Protein AF-A0A352LVE1-F1 (afdb_monomer_lite)

Secondary structure (DSSP, 8-state):
-----HHHHHHHHHHHHHHHHHHHHHHHHHHTTS---STHHHHHHHHHHHHHHHHS-HHHHHHHHTT--HHHHHHHHT---TTTTTTS---EEEGGGGT-TTEEEEE--TTT-HHHHHHHHTHHHHHT-S-SSSSSTTHHHHHHHHH-TTEEEEEEEES-SSS--TTSEEEEEEEEE--S--

Foldseek 3Di:
DPPDDPVVVVVVVVVVVVVLLVVLCVLLVVCVPPDDDDPVVVSVVVSVVSCCVVVDDPLQVVCVVLPHDPVLVVVLVPADQQLAQLVPDFDKAQCVVVVDHQKIKTWQPLNPDVLSVSCLQSVCSLAVHQCHSRPGPNNVLSSCNRHPNFKTKMWMFRHDSVDDDSPTRTHDMDIDGDDPVD

Radius of gyration: 21.35 Å; chains: 1; bounding box: 79×38×56 Å

Structure (mmCIF, N/CA/C/O backbone):
data_AF-A0A352LVE1-F1
#
_entry.id   AF-A0A352LVE1-F1
#
loop_
_atom_site.group_PDB
_atom_site.id
_atom_site.type_symbol
_atom_site.label_atom_id
_atom_site.label_alt_id
_atom_site.label_comp_id
_atom_site.label_asym_id
_atom_site.label_entity_id
_atom_site.label_seq_id
_atom_site.pdbx_PDB_ins_code
_atom_site.Cartn_x
_atom_site.Cartn_y
_atom_site.Cartn_z
_atom_site.occupancy
_atom_site.B_iso_or_equiv
_atom_site.auth_seq_id
_atom_site.auth_comp_id
_atom_site.auth_asym_id
_atom_site.auth_atom_id
_atom_site.pdbx_PDB_model_num
ATOM 1 N N . MET A 1 1 ? -52.509 -12.696 0.704 1.00 42.69 1 MET A N 1
ATOM 2 C CA . MET A 1 1 ? -51.120 -12.902 1.161 1.00 42.69 1 MET A CA 1
ATOM 3 C C . MET A 1 1 ? -50.250 -11.950 0.369 1.00 42.69 1 MET A C 1
ATOM 5 O O . MET A 1 1 ? -49.945 -12.240 -0.78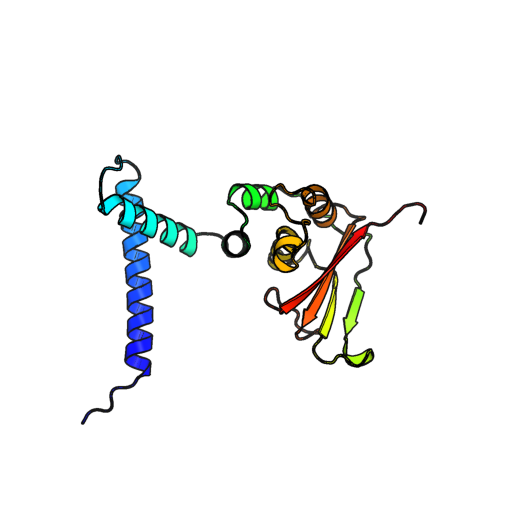2 1.00 42.69 1 MET A O 1
ATOM 9 N N . GLU A 1 2 ? -49.966 -10.775 0.928 1.00 46.75 2 GLU A N 1
ATOM 10 C CA . GLU A 1 2 ? -48.986 -9.859 0.340 1.00 46.75 2 GLU A CA 1
ATOM 11 C C . GLU A 1 2 ? -47.619 -10.540 0.366 1.00 46.75 2 GLU A C 1
ATOM 13 O O . GLU A 1 2 ? -47.189 -11.064 1.395 1.00 46.75 2 GLU A O 1
ATOM 18 N N . LYS A 1 3 ? -46.974 -10.614 -0.799 1.00 49.56 3 LYS A N 1
ATOM 19 C CA . LYS A 1 3 ? -45.613 -11.128 -0.913 1.00 49.56 3 LYS A CA 1
ATOM 20 C C . LYS A 1 3 ? -44.694 -10.105 -0.252 1.00 49.56 3 LYS A C 1
ATOM 22 O O . LYS A 1 3 ? -44.524 -9.015 -0.786 1.00 49.56 3 LYS A O 1
ATOM 27 N N . HIS A 1 4 ? -44.141 -10.454 0.906 1.00 57.38 4 HIS A N 1
ATOM 28 C CA . HIS A 1 4 ? -43.086 -9.669 1.536 1.00 57.38 4 HIS A CA 1
ATOM 29 C C . HIS A 1 4 ? -41.877 -9.672 0.598 1.00 57.38 4 HIS A C 1
ATOM 31 O O . HIS A 1 4 ? -41.298 -10.730 0.353 1.00 57.38 4 HIS A O 1
ATOM 37 N N . ASP A 1 5 ? -41.554 -8.515 0.021 1.00 62.62 5 ASP A N 1
ATOM 38 C CA . ASP A 1 5 ? -40.365 -8.347 -0.807 1.00 62.62 5 ASP A CA 1
ATOM 39 C C . ASP A 1 5 ? -39.120 -8.442 0.095 1.00 62.62 5 ASP A C 1
ATOM 41 O O . ASP A 1 5 ? -38.926 -7.578 0.953 1.00 62.62 5 ASP A O 1
ATOM 45 N N . PRO A 1 6 ? -38.275 -9.476 -0.043 1.00 61.09 6 PRO A N 1
ATOM 46 C CA . PRO A 1 6 ? -37.078 -9.624 0.779 1.00 61.09 6 PRO A CA 1
ATOM 47 C C . PRO A 1 6 ? -36.051 -8.496 0.564 1.00 61.09 6 PRO A C 1
ATOM 49 O O . PRO A 1 6 ? -35.204 -8.281 1.433 1.00 61.09 6 PRO A O 1
ATOM 52 N N . ASN A 1 7 ? -36.128 -7.733 -0.538 1.00 66.94 7 ASN A N 1
ATOM 53 C CA . ASN A 1 7 ? -35.309 -6.529 -0.708 1.00 66.94 7 ASN A CA 1
ATOM 54 C C . ASN A 1 7 ? -35.771 -5.375 0.186 1.00 66.94 7 ASN A C 1
ATOM 56 O O . ASN A 1 7 ? -34.927 -4.608 0.639 1.00 66.94 7 ASN A O 1
ATOM 60 N N . TYR A 1 8 ? -37.062 -5.290 0.524 1.00 64.62 8 TYR A N 1
ATOM 61 C CA . TYR A 1 8 ? -37.589 -4.231 1.390 1.00 64.62 8 TYR A CA 1
ATOM 62 C C . TYR A 1 8 ? -36.984 -4.289 2.798 1.00 64.62 8 TYR A C 1
ATOM 64 O O . TYR A 1 8 ? -36.606 -3.264 3.365 1.00 64.62 8 TYR A O 1
ATOM 72 N N . GLU A 1 9 ? -36.841 -5.490 3.368 1.00 71.31 9 GLU A N 1
ATOM 73 C CA . GLU A 1 9 ? -36.217 -5.643 4.686 1.00 71.31 9 GLU A CA 1
ATOM 74 C C . GLU A 1 9 ? -34.723 -5.324 4.657 1.00 71.31 9 GLU A C 1
ATOM 76 O O . GLU A 1 9 ? -34.209 -4.706 5.589 1.00 71.31 9 GLU A O 1
ATOM 81 N N . LYS A 1 10 ? -34.033 -5.683 3.569 1.00 72.88 10 LYS A N 1
ATOM 82 C CA . LYS A 1 10 ? -32.610 -5.389 3.384 1.00 72.88 10 LYS A CA 1
ATOM 83 C C . LYS A 1 10 ? -32.355 -3.890 3.207 1.00 72.88 10 LYS A C 1
ATOM 85 O O . LYS A 1 10 ? -31.462 -3.345 3.849 1.00 72.88 10 LYS A O 1
ATOM 90 N N . GLU A 1 11 ? -33.159 -3.217 2.389 1.00 81.88 11 GLU A N 1
ATOM 91 C CA . GLU A 1 11 ? -33.090 -1.766 2.184 1.00 81.88 11 GLU A CA 1
ATOM 92 C C . GLU A 1 11 ? -33.423 -1.003 3.467 1.00 81.88 11 GLU A C 1
ATOM 94 O O . GLU A 1 11 ? -32.702 -0.083 3.850 1.00 81.88 11 GLU A O 1
ATOM 99 N N . ARG A 1 12 ? -34.465 -1.429 4.191 1.00 78.06 12 ARG A N 1
ATOM 100 C CA . ARG A 1 12 ? -34.826 -0.849 5.488 1.00 78.06 12 ARG A CA 1
ATOM 101 C C . ARG A 1 12 ? -33.741 -1.075 6.539 1.00 78.06 12 ARG A C 1
ATOM 103 O O . ARG A 1 12 ? -33.479 -0.179 7.339 1.00 78.06 12 ARG A O 1
ATOM 110 N N . PHE A 1 13 ? -33.111 -2.247 6.548 1.00 71.12 13 PHE A N 1
ATOM 111 C CA . PHE A 1 13 ? -32.001 -2.548 7.446 1.00 71.12 13 PHE A CA 1
ATOM 112 C C . PHE A 1 13 ? -30.787 -1.657 7.165 1.00 71.12 13 PHE A C 1
ATOM 114 O O . PHE A 1 13 ? -30.245 -1.068 8.100 1.00 71.12 13 PHE A O 1
ATOM 121 N N . GLU A 1 14 ? -30.390 -1.493 5.900 1.00 79.00 14 GLU A N 1
ATOM 122 C CA . GLU A 1 14 ? -29.290 -0.589 5.544 1.00 79.00 14 GLU A CA 1
ATOM 123 C C . GLU A 1 14 ? -29.641 0.879 5.842 1.00 79.00 14 GLU A C 1
ATOM 125 O O . GLU A 1 14 ? -28.810 1.596 6.396 1.00 79.00 14 GLU A O 1
ATOM 130 N N . ALA A 1 15 ? -30.885 1.312 5.609 1.00 80.56 15 ALA A N 1
ATOM 131 C CA . ALA A 1 15 ? -31.340 2.656 5.977 1.00 80.56 15 ALA A CA 1
ATOM 132 C C . ALA A 1 15 ? -31.279 2.906 7.497 1.00 80.56 15 ALA A C 1
ATOM 134 O O . ALA A 1 15 ? -30.727 3.914 7.942 1.00 80.56 15 ALA A O 1
ATOM 135 N N . LEU A 1 16 ? -31.776 1.964 8.309 1.00 77.62 16 LEU A N 1
ATOM 136 C CA . LEU A 1 16 ? -31.698 2.037 9.774 1.00 77.62 16 LEU A CA 1
ATOM 137 C C . LEU A 1 16 ? -30.250 2.028 10.268 1.00 77.62 16 LEU A C 1
ATOM 139 O O . LEU A 1 16 ? -29.912 2.718 11.226 1.00 77.62 16 LEU A O 1
ATOM 143 N N . LYS A 1 17 ? -29.371 1.269 9.617 1.00 77.00 17 LYS A N 1
ATOM 144 C CA . LYS A 1 17 ? -27.942 1.230 9.940 1.00 77.00 17 LYS A CA 1
ATOM 145 C C . LYS A 1 17 ? -27.273 2.581 9.678 1.00 77.00 17 LYS A C 1
ATOM 147 O O . LYS A 1 17 ? -26.499 3.037 10.522 1.00 77.00 17 LYS A O 1
ATOM 152 N N . THR A 1 18 ? -27.612 3.252 8.576 1.00 77.69 18 THR A N 1
ATOM 153 C CA . THR A 1 18 ? -27.175 4.629 8.297 1.00 77.69 18 THR A CA 1
ATOM 154 C C . THR A 1 18 ? -27.704 5.613 9.343 1.00 77.69 18 THR A C 1
ATOM 156 O O . THR A 1 18 ? -26.948 6.446 9.845 1.00 77.69 18 THR A O 1
ATOM 159 N N . GLU A 1 19 ? -28.974 5.497 9.733 1.00 83.12 19 GLU A N 1
ATOM 160 C CA . GLU A 1 19 ? -29.584 6.361 10.749 1.00 83.12 19 GLU A CA 1
ATOM 161 C C . GLU A 1 19 ? -28.942 6.170 12.134 1.00 83.12 19 GLU A C 1
ATOM 163 O O . GLU A 1 19 ? -28.593 7.141 12.813 1.00 83.12 19 GLU A O 1
ATOM 168 N N . VAL A 1 20 ? -28.683 4.921 12.526 1.00 76.19 20 VAL A N 1
ATOM 169 C CA . VAL A 1 20 ? -27.950 4.584 13.753 1.00 76.19 20 VAL A CA 1
ATOM 170 C C . VAL A 1 20 ? -26.538 5.172 13.722 1.00 76.19 20 VAL A C 1
ATOM 172 O O . VAL A 1 20 ? -26.091 5.721 14.730 1.00 76.19 20 VAL A O 1
ATOM 175 N N . ALA A 1 21 ? -25.834 5.103 12.590 1.00 73.44 21 ALA A N 1
ATOM 176 C CA . ALA A 1 21 ? -24.517 5.722 12.451 1.00 73.44 21 ALA A CA 1
ATOM 177 C C . ALA A 1 21 ? -24.577 7.252 12.620 1.00 73.44 21 ALA A C 1
ATOM 179 O O . ALA A 1 21 ? -23.743 7.829 13.319 1.00 73.44 21 ALA A O 1
ATOM 180 N N . ALA A 1 22 ? -25.601 7.912 12.072 1.00 79.62 22 ALA A N 1
ATOM 181 C CA . ALA A 1 22 ? -25.795 9.352 12.235 1.00 79.62 22 ALA A CA 1
ATOM 182 C C . ALA A 1 22 ? -26.091 9.752 13.694 1.00 79.62 22 ALA A C 1
ATOM 184 O O . ALA A 1 22 ? -25.551 10.743 14.194 1.00 79.62 22 ALA A O 1
ATOM 185 N N . LEU A 1 23 ? -26.916 8.978 14.407 1.00 78.19 23 LEU A N 1
ATOM 186 C CA . LEU A 1 23 ? -27.216 9.216 15.825 1.00 78.19 23 LEU A CA 1
ATOM 187 C C . LEU A 1 23 ? -25.980 9.041 16.712 1.00 78.19 23 LEU A C 1
ATOM 189 O O . LEU A 1 23 ? -25.739 9.853 17.604 1.00 78.19 23 LEU A O 1
ATOM 193 N N . LYS A 1 24 ? -25.160 8.029 16.422 1.00 70.25 24 LYS A N 1
ATOM 194 C CA . LYS A 1 24 ? -23.867 7.814 17.076 1.00 70.25 24 LYS A CA 1
ATOM 195 C C . LYS A 1 24 ? -22.949 9.039 16.942 1.00 70.25 24 LYS A C 1
ATOM 197 O O . LYS A 1 24 ? -22.423 9.526 17.940 1.00 70.25 24 LYS A O 1
ATOM 202 N N . ILE A 1 25 ? -22.810 9.606 15.742 1.00 74.56 25 ILE A N 1
ATOM 203 C CA . ILE A 1 25 ? -21.998 10.819 15.521 1.00 74.56 25 ILE A CA 1
ATOM 204 C C . ILE A 1 25 ? -22.476 11.981 16.409 1.00 74.56 25 ILE A C 1
ATOM 206 O O . ILE A 1 25 ? -21.659 12.608 17.082 1.00 74.56 25 ILE A O 1
ATOM 210 N N . LYS A 1 26 ? -23.792 12.217 16.480 1.00 78.56 26 LYS A N 1
ATOM 211 C CA . LYS A 1 26 ? -24.372 13.278 17.323 1.00 78.56 26 LYS A CA 1
ATOM 212 C C . LYS A 1 26 ? -24.105 13.062 18.815 1.00 78.56 26 LYS A C 1
ATOM 214 O O . LYS A 1 26 ? -23.817 14.019 19.525 1.00 78.56 26 LYS A O 1
ATOM 219 N N . ILE A 1 27 ? -24.175 11.817 19.294 1.00 73.88 27 ILE A N 1
ATOM 220 C CA . ILE A 1 27 ? -23.838 11.476 20.687 1.00 73.88 27 ILE A CA 1
ATOM 221 C C . ILE A 1 27 ? -22.372 11.814 20.981 1.00 73.88 27 ILE A C 1
ATOM 223 O O . ILE A 1 27 ? -22.079 12.407 22.015 1.00 73.88 27 ILE A O 1
ATOM 227 N N . ALA A 1 28 ? -21.453 11.486 20.069 1.00 70.44 28 ALA A N 1
ATOM 228 C CA . ALA A 1 28 ? -20.039 11.813 20.235 1.00 70.44 28 ALA A CA 1
ATOM 229 C C . ALA A 1 28 ? -19.788 13.328 20.369 1.00 70.44 28 ALA A C 1
ATOM 231 O O . ALA A 1 28 ? -18.980 13.734 21.201 1.00 70.44 28 ALA A O 1
ATOM 232 N N . ASP A 1 29 ? -20.498 14.158 19.599 1.00 74.38 29 ASP A N 1
ATOM 233 C CA . ASP A 1 29 ? -20.359 15.621 19.652 1.00 74.38 29 ASP A CA 1
ATOM 234 C C . ASP A 1 29 ? -20.848 16.214 20.978 1.00 74.38 29 ASP A C 1
ATOM 236 O O . ASP A 1 29 ? -20.196 17.085 21.549 1.00 74.38 29 ASP A O 1
ATOM 240 N N . VAL A 1 30 ? -21.970 15.711 21.499 1.00 71.06 30 VAL A N 1
ATOM 241 C CA . VAL A 1 30 ? -22.552 16.179 22.768 1.00 71.06 30 VAL A CA 1
ATOM 242 C C . VAL A 1 30 ? -21.645 15.866 23.964 1.00 71.06 30 VAL A C 1
ATOM 244 O O . VAL A 1 30 ? -21.590 16.642 24.916 1.00 71.06 30 VAL A O 1
ATOM 247 N N . TYR A 1 31 ? -20.914 14.751 23.923 1.00 66.19 31 TYR A N 1
ATOM 248 C CA . TYR A 1 31 ? -20.130 14.257 25.061 1.00 66.19 31 TYR A CA 1
ATOM 249 C C . TYR A 1 31 ? -18.634 14.591 25.015 1.00 66.19 31 TYR A C 1
ATOM 251 O O . TYR A 1 31 ? -17.919 14.240 25.951 1.00 66.19 31 TYR A O 1
ATOM 259 N N . ALA A 1 32 ? -18.151 15.322 24.005 1.00 62.59 32 ALA A N 1
ATOM 260 C CA . ALA A 1 32 ? -16.740 15.712 23.882 1.00 62.59 32 ALA A CA 1
ATOM 261 C C . ALA A 1 32 ? -16.183 16.529 25.078 1.00 62.59 32 ALA A C 1
ATOM 263 O O . ALA A 1 32 ? -14.973 16.725 25.165 1.00 62.59 32 ALA A O 1
ATOM 264 N N . GLY A 1 33 ? -17.037 16.985 26.007 1.00 58.00 33 GLY A N 1
ATOM 265 C CA . GLY A 1 33 ? -16.658 17.739 27.208 1.00 58.00 33 GLY A CA 1
ATOM 266 C C . GLY A 1 33 ? -17.030 17.111 28.559 1.00 58.00 33 GLY A C 1
ATOM 267 O O . GLY A 1 33 ? -16.856 17.778 29.576 1.00 58.00 33 GLY A O 1
ATOM 268 N N . ALA A 1 34 ? -17.551 15.879 28.615 1.00 58.66 34 ALA A N 1
ATOM 269 C CA . ALA A 1 34 ? -18.029 15.267 29.863 1.00 58.66 34 ALA A CA 1
ATOM 270 C C . ALA A 1 34 ? -17.275 13.969 30.214 1.00 58.66 34 ALA A C 1
ATOM 272 O O . ALA A 1 34 ? -17.021 13.130 29.353 1.00 58.66 34 ALA A O 1
ATOM 273 N N . GLY A 1 35 ? -16.921 13.809 31.495 1.00 55.03 35 GLY A N 1
ATOM 274 C CA . GLY A 1 35 ? -16.199 12.643 32.014 1.00 55.03 35 GLY A CA 1
ATOM 275 C C . GLY A 1 35 ? -17.010 11.342 31.963 1.00 55.03 35 GLY A C 1
ATOM 276 O O . GLY A 1 35 ? -18.230 11.336 32.120 1.00 55.03 35 GLY A O 1
ATOM 277 N N . LEU A 1 36 ? -16.305 10.235 31.746 1.00 57.09 36 LEU A N 1
ATOM 278 C CA . LEU A 1 36 ? -16.835 8.891 31.509 1.00 57.09 36 LEU A CA 1
ATOM 279 C C . LEU A 1 36 ? -17.056 8.162 32.871 1.00 57.09 36 LEU A C 1
ATOM 281 O O . LEU A 1 36 ? -16.129 8.164 33.683 1.00 57.09 36 LEU A O 1
ATOM 285 N N . THR A 1 37 ? -18.257 7.589 33.158 1.00 60.75 37 THR A N 1
ATOM 286 C CA . THR A 1 37 ? -18.485 6.749 34.381 1.00 60.75 37 THR A CA 1
ATOM 287 C C . THR A 1 37 ? -19.366 5.460 34.325 1.00 60.75 37 THR A C 1
ATOM 289 O O . THR A 1 37 ? -19.470 4.787 35.353 1.00 60.75 37 THR A O 1
ATOM 292 N N . ASN A 1 38 ? -20.047 5.064 33.234 1.00 63.94 38 ASN A N 1
ATOM 293 C CA . ASN A 1 38 ? -20.841 3.802 33.145 1.00 63.94 38 ASN A CA 1
ATOM 294 C C . ASN A 1 38 ? -21.327 3.467 31.710 1.00 63.94 38 ASN A C 1
ATOM 296 O O . ASN A 1 38 ? -21.079 4.235 30.808 1.00 63.94 38 ASN A O 1
ATOM 300 N N . LYS A 1 39 ? -22.074 2.358 31.483 1.00 59.62 39 LYS A N 1
ATOM 301 C CA . LYS A 1 39 ? -22.614 1.775 30.204 1.00 59.62 39 LYS A CA 1
ATOM 302 C C . LYS A 1 39 ? -22.887 2.729 29.011 1.00 59.62 39 LYS A C 1
ATOM 304 O O . LYS A 1 39 ? -22.755 2.318 27.858 1.00 59.62 39 LYS A O 1
ATOM 309 N N . MET A 1 40 ? -23.245 3.983 29.277 1.00 59.38 40 MET A N 1
ATOM 310 C CA . MET A 1 40 ? -23.305 5.091 28.317 1.00 59.38 40 MET A CA 1
ATOM 311 C C . MET A 1 40 ? -21.948 5.370 27.629 1.00 59.38 40 MET A C 1
ATOM 313 O O . MET A 1 40 ? -21.911 5.634 26.436 1.00 59.38 40 MET A O 1
ATOM 317 N N . GLU A 1 41 ? -20.828 5.221 28.335 1.00 65.44 41 GLU A N 1
ATOM 318 C CA . GLU A 1 41 ? -19.446 5.280 27.846 1.00 65.44 41 GLU A CA 1
ATOM 319 C C . GLU A 1 41 ? -19.172 4.254 26.749 1.00 65.44 41 GLU A C 1
ATOM 321 O O . GLU A 1 41 ? -18.513 4.576 25.771 1.00 65.44 41 GLU A O 1
ATOM 326 N N . MET A 1 42 ? -19.691 3.024 26.868 1.00 65.44 42 MET A N 1
ATOM 327 C CA . MET A 1 42 ? -19.527 2.008 25.822 1.00 65.44 42 MET A CA 1
ATOM 328 C C . MET A 1 42 ? -20.307 2.386 24.566 1.00 65.44 42 MET A C 1
ATOM 330 O O . MET A 1 42 ? -19.806 2.221 23.456 1.00 65.44 42 MET A O 1
ATOM 334 N N . LEU A 1 43 ? -21.508 2.948 24.725 1.00 69.31 43 LEU A N 1
ATOM 335 C CA . LEU A 1 43 ? -22.250 3.536 23.611 1.00 69.31 43 LEU A CA 1
ATOM 336 C C . LEU A 1 43 ? -21.491 4.720 23.001 1.00 69.31 43 LEU A C 1
ATOM 338 O O . LEU A 1 43 ? -21.420 4.801 21.779 1.00 69.31 43 LEU A O 1
ATOM 342 N N . ILE A 1 44 ? -20.868 5.581 23.810 1.00 68.75 44 ILE A N 1
ATOM 343 C CA . ILE A 1 44 ? -20.020 6.690 23.349 1.00 68.75 44 ILE A CA 1
ATOM 344 C C . ILE A 1 44 ? -18.789 6.163 22.600 1.00 68.75 44 ILE A C 1
ATOM 346 O O . ILE A 1 44 ? -18.510 6.637 21.507 1.00 68.75 44 ILE A O 1
ATOM 350 N N . LEU A 1 45 ? -18.095 5.141 23.105 1.00 70.00 45 LEU A N 1
ATOM 351 C CA . LEU A 1 45 ? -16.942 4.521 22.442 1.00 70.00 45 LEU A CA 1
ATOM 352 C C . LEU A 1 45 ? -17.331 3.883 21.107 1.00 70.00 45 LEU A C 1
ATOM 354 O O . LEU A 1 45 ? -16.668 4.110 20.096 1.00 70.00 45 LEU A O 1
ATOM 358 N N . LEU A 1 46 ? -18.435 3.132 21.068 1.00 71.88 46 LEU A N 1
ATOM 359 C CA . LEU A 1 46 ? -18.974 2.576 19.824 1.00 71.88 46 LEU A CA 1
ATOM 360 C C . LEU A 1 46 ? -19.396 3.680 18.849 1.00 71.88 46 LEU A C 1
ATOM 362 O O . LEU A 1 46 ? -19.274 3.508 17.637 1.00 71.88 46 LEU A O 1
ATOM 366 N N . SER A 1 47 ? -19.877 4.805 19.373 1.00 69.19 47 SER A N 1
ATOM 367 C CA . SER A 1 47 ? -20.312 5.950 18.583 1.00 69.19 47 SER A CA 1
ATOM 368 C C . SER A 1 47 ? -19.152 6.748 18.000 1.00 69.19 47 SER A C 1
ATOM 370 O O . SER A 1 47 ? -19.170 7.090 16.822 1.00 69.19 47 SER A O 1
ATOM 372 N N . LEU A 1 48 ? -18.114 6.988 18.800 1.00 70.81 48 LEU A N 1
ATOM 373 C CA . LEU A 1 48 ? -16.855 7.592 18.380 1.00 70.81 48 LEU A CA 1
ATOM 374 C C . LEU A 1 48 ? -16.148 6.705 17.363 1.00 70.81 48 LEU A C 1
ATOM 376 O O . LEU A 1 48 ? -15.689 7.208 16.345 1.00 70.81 48 LEU A O 1
ATOM 380 N N . ARG A 1 49 ? -16.119 5.387 17.588 1.00 72.69 49 ARG A N 1
ATOM 381 C CA . ARG A 1 49 ? -15.596 4.424 16.616 1.00 72.69 49 ARG A CA 1
ATOM 382 C C . ARG A 1 49 ? -16.342 4.522 15.290 1.00 72.69 49 ARG A C 1
ATOM 384 O O . ARG A 1 49 ? -15.697 4.594 14.253 1.00 72.69 49 ARG A O 1
ATOM 391 N N . GLU A 1 50 ? -17.673 4.546 15.315 1.00 69.94 50 GLU A N 1
ATOM 392 C CA . GLU A 1 50 ? -18.478 4.689 14.097 1.00 69.94 50 GLU A CA 1
ATOM 393 C C . GLU A 1 50 ? -18.224 6.030 13.409 1.00 69.94 50 GLU A C 1
ATOM 395 O O . GLU A 1 50 ? -18.006 6.052 12.206 1.00 69.94 50 GLU A O 1
ATOM 400 N N . LYS A 1 51 ? -18.176 7.138 14.158 1.00 70.56 51 LYS A N 1
ATOM 401 C CA . LYS A 1 51 ? -17.836 8.461 13.622 1.00 70.56 51 LYS A CA 1
ATOM 402 C C . LYS A 1 51 ? -16.471 8.440 12.945 1.00 70.56 51 LYS A C 1
ATOM 404 O O . LYS A 1 51 ? -16.370 8.830 11.792 1.00 70.56 51 LYS A O 1
ATOM 409 N N . ILE A 1 52 ? -15.450 7.928 13.630 1.00 68.00 52 ILE A N 1
ATOM 410 C CA . ILE A 1 52 ? -14.097 7.778 13.090 1.00 68.00 52 ILE A CA 1
ATOM 411 C C . ILE A 1 52 ? -14.127 6.911 11.830 1.00 68.00 52 ILE A C 1
ATOM 413 O O . ILE A 1 52 ? -13.501 7.268 10.843 1.00 68.00 52 ILE A O 1
ATOM 417 N N . ILE A 1 53 ? -14.881 5.815 11.796 1.00 67.94 53 ILE A N 1
ATOM 418 C CA . ILE A 1 53 ? -15.044 5.046 10.561 1.00 67.94 53 ILE A CA 1
ATOM 419 C C . ILE A 1 53 ? -15.698 5.936 9.492 1.00 67.94 53 ILE A C 1
ATOM 421 O O . ILE A 1 53 ? -15.115 6.143 8.443 1.00 67.94 53 ILE A O 1
ATOM 425 N N . GLN A 1 54 ? -16.859 6.533 9.717 1.00 66.62 54 GLN A N 1
ATOM 426 C CA . GLN A 1 54 ? -17.592 7.245 8.664 1.00 66.62 54 GLN A CA 1
ATOM 427 C C . GLN A 1 54 ? -16.877 8.496 8.134 1.00 66.62 54 GLN A C 1
ATOM 429 O O . GLN A 1 54 ? -16.915 8.749 6.933 1.00 66.62 54 GLN A O 1
ATOM 434 N N . THR A 1 55 ? -16.207 9.260 8.996 1.00 67.31 55 THR A N 1
ATOM 435 C CA . THR A 1 55 ? -15.629 10.563 8.635 1.00 67.31 55 THR A CA 1
ATOM 436 C C . THR A 1 55 ? -14.151 10.511 8.277 1.00 67.31 55 THR A C 1
ATOM 438 O O . THR A 1 55 ? -13.594 11.549 7.927 1.00 67.31 55 THR A O 1
ATOM 441 N N . THR A 1 56 ? -13.487 9.358 8.408 1.00 73.69 56 THR A N 1
ATOM 442 C CA . THR A 1 56 ? -12.051 9.280 8.122 1.00 73.69 56 THR A CA 1
ATOM 443 C C . THR A 1 56 ? -11.776 8.782 6.713 1.00 73.69 56 THR A C 1
ATOM 445 O O . THR A 1 56 ? -12.510 7.964 6.157 1.00 73.69 56 THR A O 1
ATOM 448 N N . ASP A 1 57 ? -10.681 9.303 6.169 1.00 84.69 57 ASP A N 1
ATOM 449 C CA . ASP A 1 57 ? -10.046 8.902 4.924 1.00 84.69 57 ASP A CA 1
ATOM 450 C C . ASP A 1 57 ? -10.130 7.380 4.677 1.00 84.69 57 ASP A C 1
ATOM 452 O O . ASP A 1 57 ? -9.762 6.600 5.568 1.00 84.69 57 ASP A O 1
ATOM 456 N N . PRO A 1 58 ? -10.593 6.929 3.494 1.00 89.19 58 PRO A N 1
ATOM 457 C CA . PRO A 1 58 ? -10.645 5.511 3.142 1.00 89.19 58 PRO A CA 1
ATOM 458 C C . PRO A 1 58 ? -9.320 4.774 3.368 1.00 89.19 58 PRO A C 1
ATOM 460 O O . PRO A 1 58 ? -9.319 3.631 3.825 1.00 89.19 58 PRO A O 1
ATOM 463 N N . ARG A 1 59 ? -8.183 5.445 3.162 1.00 92.81 59 ARG A N 1
ATOM 464 C CA . ARG A 1 59 ? -6.853 4.860 3.374 1.00 92.81 59 ARG A CA 1
ATOM 465 C C . ARG A 1 59 ? -6.559 4.627 4.850 1.00 92.81 59 ARG A C 1
ATOM 467 O O . ARG A 1 59 ? -5.928 3.635 5.196 1.00 92.81 59 ARG A O 1
ATOM 474 N N . PHE A 1 60 ? -7.078 5.462 5.748 1.00 92.56 60 PHE A N 1
ATOM 475 C CA . PHE A 1 60 ? -6.972 5.183 7.179 1.00 92.56 60 PHE A CA 1
ATOM 476 C C . PHE A 1 60 ? -7.788 3.951 7.578 1.00 92.56 60 PHE A C 1
ATOM 478 O O . PHE A 1 60 ? -7.314 3.130 8.362 1.00 92.56 60 PHE A O 1
ATOM 485 N N . LYS A 1 61 ? -8.993 3.772 7.013 1.00 89.94 61 LYS A N 1
ATOM 486 C CA . LYS A 1 61 ? -9.763 2.530 7.222 1.00 89.94 61 LYS A CA 1
ATOM 487 C C . LYS A 1 61 ? -8.969 1.320 6.757 1.00 89.94 61 LYS A C 1
ATOM 489 O O . LYS A 1 61 ? -8.958 0.304 7.444 1.00 89.94 61 LYS A O 1
ATOM 494 N N . TYR A 1 62 ? -8.296 1.451 5.618 1.00 93.19 62 TYR A N 1
ATOM 495 C CA . TYR A 1 62 ? -7.442 0.410 5.069 1.00 93.19 62 TYR A CA 1
ATOM 496 C C . TYR A 1 62 ? -6.259 0.083 5.994 1.00 93.19 62 TYR A C 1
ATOM 498 O O . TYR A 1 62 ? -5.984 -1.089 6.239 1.00 93.19 62 TYR A O 1
ATOM 506 N N . PHE A 1 63 ? -5.617 1.090 6.594 1.00 95.19 63 PHE A N 1
ATOM 507 C CA . PHE A 1 63 ? -4.581 0.889 7.615 1.00 95.19 63 PHE A CA 1
ATOM 508 C C . PHE A 1 63 ? -5.128 0.128 8.827 1.00 95.19 63 PHE A C 1
ATOM 510 O O . PHE A 1 63 ? -4.571 -0.902 9.205 1.00 95.19 63 PHE A O 1
ATOM 517 N N . LEU A 1 64 ? -6.255 0.581 9.389 1.00 92.25 64 LEU A N 1
ATOM 518 C CA . LEU A 1 64 ? -6.894 -0.069 10.538 1.00 92.25 64 LEU A CA 1
ATOM 519 C C . LEU A 1 64 ? -7.277 -1.525 10.245 1.00 92.25 64 LEU A C 1
ATOM 521 O O . LEU A 1 64 ? -7.060 -2.398 11.084 1.00 92.25 64 LEU A O 1
ATOM 525 N N . ALA A 1 65 ? -7.832 -1.795 9.060 1.00 91.75 65 ALA A N 1
ATOM 526 C CA . ALA A 1 65 ? -8.215 -3.142 8.638 1.00 91.75 65 ALA A CA 1
ATOM 527 C C . ALA A 1 65 ? -7.013 -4.096 8.542 1.00 91.75 65 ALA A C 1
ATOM 529 O O . ALA A 1 65 ? -7.176 -5.298 8.726 1.00 91.75 65 ALA A O 1
ATOM 530 N N . ASN A 1 66 ? -5.815 -3.553 8.315 1.00 94.06 66 ASN A N 1
ATOM 531 C CA . ASN A 1 66 ? -4.561 -4.298 8.218 1.00 94.06 66 ASN A CA 1
ATOM 532 C C . ASN A 1 66 ? -3.698 -4.201 9.489 1.00 94.06 66 ASN A C 1
ATOM 534 O O . ASN A 1 66 ? -2.516 -4.538 9.469 1.00 94.06 66 ASN A O 1
ATOM 538 N N . GLY A 1 67 ? -4.280 -3.765 10.612 1.00 93.19 67 GLY A N 1
ATOM 539 C CA . GLY A 1 67 ? -3.616 -3.764 11.916 1.00 93.19 67 GLY A CA 1
ATOM 540 C C . GLY A 1 67 ? -2.634 -2.613 12.146 1.00 93.19 67 GLY A C 1
ATOM 541 O O . GLY A 1 67 ? -1.826 -2.699 13.067 1.00 93.19 67 GLY A O 1
ATOM 542 N N . LEU A 1 68 ? -2.691 -1.550 11.338 1.00 94.69 68 LEU A N 1
ATOM 543 C CA . LEU A 1 68 ? -1.941 -0.313 11.570 1.00 94.69 68 LEU A CA 1
ATOM 544 C C . LEU A 1 68 ? -2.787 0.700 12.346 1.00 94.69 68 LEU A C 1
ATOM 546 O O . LEU A 1 68 ? -4.016 0.673 12.326 1.00 94.69 68 LEU A O 1
ATOM 550 N N . THR A 1 69 ? -2.114 1.610 13.037 1.00 93.12 69 THR A N 1
ATOM 551 C CA . THR A 1 69 ? -2.714 2.608 13.924 1.00 93.12 69 THR A CA 1
ATOM 552 C C . THR A 1 69 ? -2.874 3.971 13.247 1.00 93.12 69 THR A C 1
ATOM 554 O O . THR A 1 69 ? -2.429 4.210 12.123 1.00 93.12 69 THR A O 1
ATOM 557 N N . ARG A 1 70 ? -3.494 4.922 13.960 1.00 89.50 70 ARG A N 1
ATOM 558 C CA . ARG A 1 70 ? -3.557 6.323 13.520 1.00 89.50 70 ARG A CA 1
ATOM 559 C C . ARG A 1 70 ? -2.178 6.965 13.408 1.00 89.50 70 ARG A C 1
ATOM 561 O O . ARG A 1 70 ? -1.947 7.700 12.458 1.00 89.50 70 ARG A O 1
ATOM 568 N N . GLN A 1 71 ? -1.272 6.649 14.327 1.00 93.69 71 GLN A N 1
ATOM 569 C CA . GLN A 1 71 ? 0.094 7.163 14.296 1.00 93.69 71 GLN A CA 1
ATOM 570 C C . GLN A 1 71 ? 0.833 6.708 13.031 1.00 93.69 71 GLN A C 1
ATOM 572 O O . GLN A 1 71 ? 1.543 7.498 12.411 1.00 93.69 71 GLN A O 1
ATOM 577 N N . ASP A 1 72 ? 0.618 5.462 12.609 1.00 96.19 72 ASP A N 1
ATOM 578 C CA . ASP A 1 72 ? 1.220 4.917 11.389 1.00 96.19 72 ASP A CA 1
ATOM 579 C C . ASP A 1 72 ? 0.648 5.589 10.134 1.00 96.19 72 ASP A C 1
ATOM 581 O O . ASP A 1 72 ? 1.371 5.871 9.178 1.00 96.19 72 ASP A O 1
ATOM 585 N N . TYR A 1 73 ? -0.647 5.909 10.152 1.00 96.00 73 TYR A N 1
ATOM 586 C CA . TYR A 1 73 ? -1.290 6.659 9.077 1.00 96.00 73 TYR A CA 1
ATOM 587 C C . TYR A 1 73 ? -0.815 8.115 9.001 1.00 96.00 73 TYR A C 1
ATOM 589 O O . TYR A 1 73 ? -0.517 8.612 7.918 1.00 96.00 73 TYR A O 1
ATOM 597 N N . ASP A 1 74 ? -0.683 8.798 10.137 1.00 94.56 74 ASP A N 1
ATOM 598 C CA . ASP A 1 74 ? -0.153 10.163 10.169 1.00 94.56 74 ASP A CA 1
ATOM 599 C C . ASP A 1 74 ? 1.310 10.186 9.677 1.00 94.56 74 ASP A C 1
ATOM 601 O O . ASP A 1 74 ? 1.691 11.076 8.912 1.00 94.56 74 ASP A O 1
ATOM 605 N N . LYS A 1 75 ? 2.106 9.155 10.015 1.00 96.25 75 LYS A N 1
ATOM 606 C CA . LYS A 1 75 ? 3.447 8.930 9.446 1.00 96.25 75 LYS A CA 1
ATOM 607 C C . LYS A 1 75 ? 3.382 8.793 7.923 1.00 96.25 75 LYS A C 1
ATOM 609 O O . LYS A 1 75 ? 4.123 9.488 7.238 1.00 96.25 75 LYS A O 1
ATOM 614 N N . PHE A 1 76 ? 2.488 7.949 7.399 1.00 97.50 76 PHE A N 1
ATOM 615 C CA . PHE A 1 76 ? 2.285 7.754 5.957 1.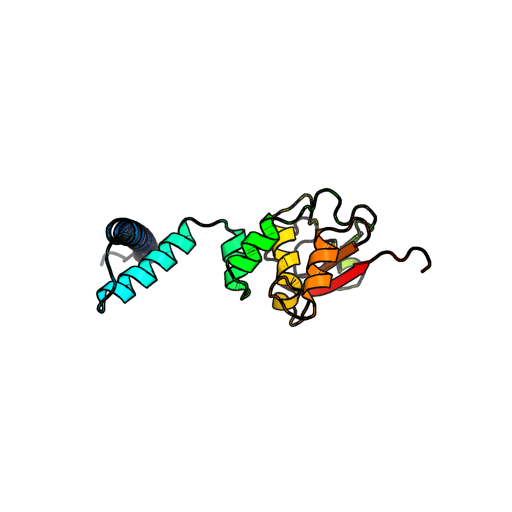00 97.50 76 PHE A CA 1
ATOM 616 C C . PHE A 1 76 ? 1.958 9.058 5.219 1.00 97.50 76 PHE A C 1
ATOM 618 O O . PHE A 1 76 ? 2.551 9.337 4.177 1.00 97.50 76 PHE A O 1
ATOM 625 N N . ILE A 1 77 ? 1.057 9.877 5.765 1.00 95.69 77 ILE A N 1
ATOM 626 C CA . ILE A 1 77 ? 0.674 11.164 5.166 1.00 95.69 77 ILE A CA 1
ATOM 627 C C . ILE A 1 77 ? 1.838 12.161 5.159 1.00 95.69 77 ILE A C 1
ATOM 629 O O . ILE A 1 77 ? 1.944 12.965 4.235 1.00 95.69 77 ILE A O 1
ATOM 633 N N . GLY A 1 78 ? 2.733 12.085 6.145 1.00 95.69 78 GLY A N 1
ATOM 634 C CA . GLY A 1 78 ? 3.936 12.913 6.212 1.00 95.69 78 GLY A CA 1
ATOM 635 C C . GLY A 1 78 ? 5.063 12.510 5.252 1.00 95.69 78 GLY A C 1
ATOM 636 O O . GLY A 1 78 ? 6.037 13.254 5.132 1.00 95.69 78 GLY A O 1
ATOM 637 N N . LEU A 1 79 ? 4.976 11.361 4.571 1.00 97.25 79 LEU A N 1
ATOM 638 C CA . LEU A 1 79 ? 6.031 10.907 3.662 1.00 97.25 79 LEU A CA 1
ATOM 639 C C . LEU A 1 79 ? 6.048 11.730 2.366 1.00 97.25 79 LEU A C 1
ATOM 641 O O . LEU A 1 79 ? 5.048 11.817 1.649 1.00 97.25 79 LEU A O 1
ATOM 645 N N . ASN A 1 80 ? 7.220 12.260 2.006 1.00 97.38 80 ASN A N 1
ATOM 646 C CA . ASN A 1 80 ? 7.441 12.824 0.677 1.00 97.38 80 ASN A CA 1
ATOM 647 C C . ASN A 1 80 ? 7.668 11.691 -0.332 1.00 97.38 80 ASN A C 1
ATOM 649 O O . ASN A 1 80 ? 8.717 11.051 -0.331 1.00 97.38 80 ASN A O 1
ATOM 653 N N . ARG A 1 81 ? 6.676 11.464 -1.195 1.00 97.06 81 ARG A N 1
ATOM 654 C CA . ARG A 1 81 ? 6.685 10.404 -2.213 1.00 97.06 81 ARG A CA 1
ATOM 655 C C . ARG A 1 81 ? 6.945 10.924 -3.626 1.00 97.06 81 ARG A C 1
ATOM 657 O O . ARG A 1 81 ? 6.898 10.141 -4.559 1.00 97.06 81 ARG A O 1
ATOM 664 N N . THR A 1 82 ? 7.200 12.222 -3.801 1.00 97.06 82 THR A N 1
ATOM 665 C CA . THR A 1 82 ? 7.227 12.888 -5.122 1.00 97.06 82 THR A CA 1
ATOM 666 C C . THR A 1 82 ? 8.143 12.198 -6.131 1.00 97.06 82 THR A C 1
ATOM 668 O O . THR A 1 82 ? 7.779 12.090 -7.295 1.00 97.06 82 THR A O 1
ATOM 671 N N . HIS A 1 83 ? 9.286 11.691 -5.663 1.00 96.81 83 HIS A N 1
ATOM 672 C CA . HIS A 1 83 ? 10.298 11.046 -6.500 1.00 96.81 83 HIS A CA 1
ATOM 673 C C . HIS A 1 83 ? 10.366 9.529 -6.312 1.00 96.81 83 HIS A C 1
ATOM 675 O O . HIS A 1 83 ? 11.317 8.897 -6.756 1.00 96.81 83 HIS A O 1
ATOM 681 N N . ALA A 1 84 ? 9.410 8.919 -5.611 1.00 97.38 84 ALA A N 1
ATOM 682 C CA . ALA A 1 84 ? 9.525 7.520 -5.223 1.00 97.38 84 ALA A CA 1
ATOM 683 C C . ALA A 1 84 ? 9.518 6.580 -6.441 1.00 97.38 84 ALA A C 1
ATOM 685 O O . ALA A 1 84 ? 8.628 6.616 -7.291 1.00 97.38 84 ALA A O 1
ATOM 686 N N . GLY A 1 85 ? 10.526 5.712 -6.505 1.00 96.88 85 GLY A N 1
ATOM 687 C CA . GLY A 1 85 ? 10.699 4.712 -7.548 1.00 96.88 85 GLY A CA 1
ATOM 688 C C . GLY A 1 85 ? 10.975 5.246 -8.949 1.00 96.88 85 GLY A C 1
ATOM 689 O O . GLY A 1 85 ? 10.845 4.459 -9.882 1.00 96.88 85 GLY A O 1
ATOM 690 N N . GLU A 1 86 ? 11.345 6.516 -9.136 1.00 96.31 86 GLU A N 1
ATOM 691 C CA . GLU A 1 86 ? 11.663 7.087 -10.459 1.00 96.31 86 GLU A CA 1
ATOM 692 C C . GLU A 1 86 ? 12.708 6.277 -11.242 1.00 96.31 86 GLU A C 1
ATOM 694 O O . GLU A 1 86 ? 12.614 6.153 -12.461 1.00 96.31 86 GLU A O 1
ATOM 699 N N . GLU A 1 87 ? 13.675 5.671 -10.554 1.00 95.38 87 GLU A N 1
ATOM 700 C CA . GLU A 1 87 ? 14.734 4.875 -11.180 1.00 95.38 87 GLU A CA 1
ATOM 701 C C . GLU A 1 87 ? 14.472 3.368 -11.186 1.00 95.38 87 GLU A C 1
ATOM 703 O O . GLU A 1 87 ? 15.295 2.588 -11.675 1.00 95.38 87 GLU A O 1
ATOM 708 N N . ILE A 1 88 ? 13.343 2.935 -10.634 1.00 96.19 88 ILE A N 1
ATOM 709 C CA . ILE A 1 88 ? 12.912 1.545 -10.725 1.00 96.19 88 ILE A CA 1
ATOM 710 C C . ILE A 1 88 ? 12.073 1.396 -11.996 1.00 96.19 88 ILE A C 1
ATOM 712 O O . ILE A 1 88 ? 11.085 2.122 -12.134 1.00 96.19 88 ILE A O 1
ATOM 716 N N . PRO A 1 89 ? 12.401 0.458 -12.904 1.00 95.38 89 PRO A N 1
ATOM 717 C CA . PRO A 1 89 ? 11.620 0.227 -14.117 1.00 95.38 89 PRO A CA 1
ATOM 718 C C . PRO A 1 89 ? 10.131 0.053 -13.816 1.00 95.38 89 PRO A C 1
ATOM 720 O O . PRO A 1 89 ? 9.781 -0.563 -12.818 1.00 95.38 89 PRO A O 1
ATOM 723 N N . ASP A 1 90 ? 9.248 0.587 -14.653 1.00 95.56 90 ASP A N 1
ATOM 724 C CA . ASP A 1 90 ? 7.810 0.344 -14.517 1.00 95.56 90 ASP A CA 1
ATOM 725 C C . ASP A 1 90 ? 7.424 -0.913 -15.303 1.00 95.56 90 ASP A C 1
ATOM 727 O O . ASP A 1 90 ? 7.086 -0.854 -16.484 1.00 95.56 90 ASP A O 1
ATOM 731 N N . ILE A 1 91 ? 7.585 -2.078 -14.667 1.00 95.69 91 ILE A N 1
ATOM 732 C CA . ILE A 1 91 ? 7.317 -3.379 -15.290 1.00 95.69 91 ILE A CA 1
ATOM 733 C C . ILE A 1 91 ? 5.921 -3.868 -14.894 1.00 95.69 91 ILE A C 1
ATOM 735 O O . ILE A 1 91 ? 5.566 -3.922 -13.712 1.00 95.69 91 ILE A O 1
ATOM 739 N N . THR A 1 92 ? 5.151 -4.274 -15.903 1.00 96.44 92 THR A N 1
ATOM 740 C CA . THR A 1 92 ? 3.913 -5.046 -15.760 1.00 96.44 92 THR A CA 1
ATOM 741 C C . THR A 1 92 ? 4.048 -6.325 -16.586 1.00 96.44 92 THR A C 1
ATOM 743 O O . THR A 1 92 ? 4.504 -6.265 -17.726 1.00 96.44 92 THR A O 1
ATOM 746 N N . ILE A 1 93 ? 3.689 -7.473 -16.014 1.00 96.62 93 ILE A N 1
ATOM 747 C CA . ILE A 1 93 ? 3.719 -8.779 -16.684 1.00 96.62 93 ILE A CA 1
ATOM 748 C C . ILE A 1 93 ? 2.338 -9.411 -16.545 1.00 96.62 93 ILE A C 1
ATOM 750 O O . ILE A 1 93 ? 1.858 -9.582 -15.422 1.00 96.62 93 ILE A O 1
ATOM 754 N N . ASP A 1 94 ? 1.728 -9.778 -17.671 1.00 97.69 94 ASP A N 1
ATOM 755 C CA . ASP A 1 94 ? 0.527 -10.613 -17.695 1.00 97.69 94 ASP A CA 1
ATOM 756 C C . ASP A 1 94 ? 0.930 -12.080 -17.488 1.00 97.69 94 ASP A C 1
ATOM 758 O O . ASP A 1 94 ? 1.724 -12.653 -18.239 1.00 97.69 94 ASP A O 1
ATOM 762 N N . GLY A 1 95 ? 0.379 -12.708 -16.452 1.00 97.12 95 GLY A N 1
ATOM 763 C CA . GLY A 1 95 ? 0.617 -14.113 -16.146 1.00 97.12 95 GLY A CA 1
ATOM 764 C C . GLY A 1 95 ? 0.130 -15.057 -17.244 1.00 97.12 95 GLY A C 1
ATOM 765 O O . GLY A 1 95 ? 0.624 -16.183 -17.330 1.00 97.12 95 GLY A O 1
ATOM 766 N N . LYS A 1 96 ? -0.784 -14.623 -18.124 1.00 96.94 96 LYS A N 1
ATOM 767 C CA . LYS A 1 96 ? -1.248 -15.398 -19.284 1.00 96.94 96 LYS A CA 1
ATOM 768 C C . LYS A 1 96 ? -0.092 -15.879 -20.161 1.00 96.94 96 LYS A C 1
ATOM 770 O O . LYS A 1 96 ? -0.101 -17.044 -20.562 1.00 96.94 96 LYS A O 1
ATOM 775 N N . ASP A 1 97 ? 0.913 -15.038 -20.390 1.00 93.56 97 ASP A N 1
ATOM 776 C CA . ASP A 1 97 ? 2.081 -15.368 -21.219 1.00 93.56 97 ASP A CA 1
ATOM 777 C C . ASP A 1 97 ? 2.967 -16.456 -20.586 1.00 93.56 97 ASP A C 1
ATOM 779 O O . ASP A 1 97 ? 3.783 -17.086 -21.257 1.00 93.56 97 ASP A O 1
ATOM 783 N N . MET A 1 98 ? 2.767 -16.721 -19.292 1.00 94.31 98 MET A N 1
ATOM 784 C CA . MET A 1 98 ? 3.475 -17.729 -18.502 1.00 94.31 98 MET A CA 1
ATOM 785 C C . MET A 1 98 ? 2.584 -18.918 -18.097 1.00 94.31 98 MET A C 1
ATOM 787 O O . MET A 1 98 ? 3.017 -19.761 -17.312 1.00 94.31 98 MET A O 1
ATOM 791 N N . GLY A 1 99 ? 1.347 -19.005 -18.604 1.00 96.31 99 GLY A N 1
ATOM 792 C CA . GLY A 1 99 ? 0.401 -20.079 -18.268 1.00 96.31 99 GLY A CA 1
ATOM 793 C C . GLY A 1 99 ? -0.421 -19.855 -16.991 1.00 96.31 99 GLY A C 1
ATOM 794 O O . GLY A 1 99 ? -1.072 -20.785 -16.519 1.00 96.31 99 GLY A O 1
ATOM 795 N N . TYR A 1 100 ? -0.438 -18.632 -16.457 1.00 96.62 100 TYR A N 1
ATOM 796 C CA . TYR A 1 100 ? -1.202 -18.221 -15.273 1.00 96.62 100 TYR A CA 1
ATOM 797 C C . TYR A 1 100 ? -2.204 -17.102 -15.620 1.00 96.62 100 TYR A C 1
ATOM 799 O O . TYR A 1 100 ? -2.042 -15.966 -15.173 1.00 96.62 100 TYR A O 1
ATOM 807 N N . PRO A 1 101 ? -3.240 -17.372 -16.438 1.00 96.75 101 PRO A N 1
ATOM 808 C CA . PRO A 1 101 ? -4.228 -16.356 -16.798 1.00 96.75 101 PRO A CA 1
ATOM 809 C C . PRO A 1 101 ? 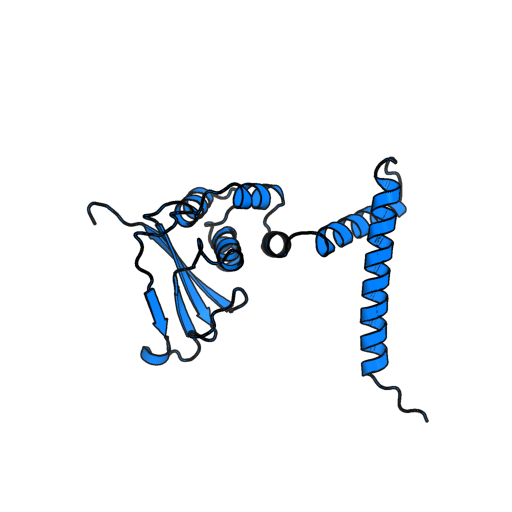-4.987 -15.842 -15.565 1.00 96.75 101 PRO A C 1
ATOM 811 O O . PRO A 1 101 ? -5.361 -16.622 -14.687 1.00 96.75 101 PRO A O 1
ATOM 814 N N . GLY A 1 102 ? -5.244 -14.531 -15.518 1.00 96.94 102 GLY A N 1
ATOM 815 C CA . GLY A 1 102 ? -5.897 -13.868 -14.379 1.00 96.94 102 GLY A CA 1
ATOM 816 C C . GLY A 1 102 ? -4.955 -13.544 -13.215 1.00 96.94 102 GLY A C 1
ATOM 817 O O . GLY A 1 102 ? -5.419 -13.206 -12.127 1.00 96.94 102 GLY A O 1
ATOM 818 N N . TYR A 1 103 ? -3.645 -13.659 -13.436 1.00 98.06 103 TYR A N 1
ATOM 819 C CA . TYR A 1 103 ? -2.601 -13.222 -12.520 1.00 98.06 103 TYR A CA 1
ATOM 820 C C . TYR A 1 103 ? -1.723 -12.194 -13.217 1.00 98.06 103 TYR A C 1
ATOM 822 O O . TYR A 1 103 ? -1.518 -12.273 -14.426 1.00 98.06 103 TYR A O 1
ATOM 830 N N . TYR A 1 104 ? -1.169 -11.256 -12.462 1.00 98.00 104 TYR A N 1
ATOM 831 C CA . TYR A 1 104 ? -0.250 -10.269 -13.010 1.00 98.00 104 TYR A CA 1
ATOM 832 C C . TYR A 1 104 ? 0.803 -9.855 -11.988 1.00 98.00 104 TYR A C 1
ATOM 834 O O . TYR A 1 104 ? 0.560 -9.874 -10.780 1.00 98.00 104 TYR A O 1
ATOM 842 N N . LEU A 1 105 ? 1.970 -9.452 -12.487 1.00 97.50 105 LEU A N 1
ATOM 843 C CA . LEU A 1 105 ? 2.984 -8.741 -11.715 1.00 97.50 105 LEU A CA 1
ATOM 844 C C . LEU A 1 105 ? 2.965 -7.272 -12.121 1.00 97.50 105 LEU A C 1
ATOM 846 O O . LEU A 1 105 ? 2.936 -6.967 -13.310 1.00 97.50 105 LEU A O 1
ATOM 850 N N . LYS A 1 106 ? 3.001 -6.354 -11.154 1.00 97.06 106 LYS A N 1
ATOM 851 C CA . LYS A 1 106 ? 3.026 -4.911 -11.430 1.00 97.06 106 LYS A CA 1
ATOM 852 C C . LYS A 1 106 ? 3.823 -4.152 -10.378 1.00 97.06 106 LYS A C 1
ATOM 854 O O . LYS A 1 106 ? 3.749 -4.477 -9.191 1.00 97.06 106 LYS A O 1
ATOM 859 N N . LYS A 1 107 ? 4.554 -3.119 -10.803 1.00 97.62 107 LYS A N 1
ATOM 860 C CA . LYS A 1 107 ? 5.117 -2.118 -9.891 1.00 97.62 107 LYS A CA 1
ATOM 861 C C . LYS A 1 107 ? 3.992 -1.344 -9.205 1.00 97.62 107 LYS A C 1
ATOM 863 O O . LYS A 1 107 ? 3.056 -0.893 -9.857 1.00 97.62 107 LYS A O 1
ATOM 868 N N . ILE A 1 108 ? 4.081 -1.152 -7.895 1.00 96.81 108 ILE A N 1
ATOM 869 C CA . ILE A 1 108 ? 3.080 -0.373 -7.163 1.00 96.81 108 ILE A CA 1
ATOM 870 C C . ILE A 1 108 ? 3.269 1.126 -7.481 1.00 96.81 108 ILE A C 1
ATOM 872 O O . ILE A 1 108 ? 4.348 1.662 -7.208 1.00 96.81 108 ILE A O 1
ATOM 876 N N . PRO A 1 109 ? 2.254 1.826 -8.028 1.00 95.62 109 PRO A N 1
ATOM 877 C CA . PRO A 1 109 ? 2.357 3.232 -8.427 1.00 95.62 109 PRO A CA 1
ATOM 878 C C . PRO A 1 109 ? 2.230 4.187 -7.227 1.00 95.62 109 PRO A C 1
ATOM 880 O O . PRO A 1 109 ? 1.271 4.940 -7.095 1.00 95.62 109 PRO A O 1
ATOM 883 N N . VAL A 1 110 ? 3.221 4.173 -6.332 1.00 96.75 110 VAL A N 1
ATOM 884 C CA . VAL A 1 110 ? 3.165 4.893 -5.045 1.00 96.75 110 VAL A CA 1
ATOM 885 C C . VAL A 1 110 ? 3.146 6.423 -5.161 1.00 96.75 110 VAL A C 1
ATOM 887 O O . VAL A 1 110 ? 2.863 7.084 -4.166 1.00 96.75 110 VAL A O 1
ATOM 890 N N . VAL A 1 111 ? 3.454 7.000 -6.326 1.00 96.56 111 VAL A N 1
ATOM 891 C CA . VAL A 1 111 ? 3.438 8.459 -6.556 1.00 96.56 111 VAL A CA 1
ATOM 892 C C . VAL A 1 111 ? 2.081 8.921 -7.077 1.00 96.56 111 VAL A C 1
ATOM 894 O O . VAL A 1 111 ? 1.509 9.880 -6.564 1.00 96.56 111 VAL A O 1
ATOM 897 N N . THR A 1 112 ? 1.571 8.233 -8.097 1.00 95.19 112 THR A N 1
ATOM 898 C CA . THR A 1 112 ? 0.387 8.643 -8.862 1.00 95.19 112 THR A CA 1
ATOM 899 C C . THR A 1 112 ? -0.914 8.095 -8.295 1.00 95.19 112 THR A C 1
ATOM 901 O O . THR A 1 112 ? -1.969 8.657 -8.578 1.00 95.19 112 THR A O 1
ATOM 904 N N . ASP A 1 113 ? -0.852 7.049 -7.469 1.00 95.81 113 ASP A N 1
ATOM 905 C CA . ASP A 1 113 ? -2.025 6.430 -6.869 1.00 95.81 113 ASP A CA 1
ATOM 906 C C . ASP A 1 113 ? -1.858 6.297 -5.352 1.00 95.81 113 ASP A C 1
ATOM 908 O O . ASP A 1 113 ? -0.972 5.618 -4.820 1.00 95.81 113 ASP A O 1
ATOM 912 N N . ALA A 1 114 ? -2.723 7.001 -4.629 1.00 94.19 114 ALA A N 1
ATOM 913 C CA . ALA A 1 114 ? -2.626 7.090 -3.187 1.00 94.19 114 ALA A CA 1
ATOM 914 C C . ALA A 1 114 ? -3.198 5.864 -2.458 1.00 94.19 114 ALA A C 1
ATOM 916 O O . ALA A 1 114 ? -2.792 5.607 -1.322 1.00 94.19 114 ALA A O 1
ATOM 917 N N . ASP A 1 115 ? -4.085 5.106 -3.098 1.00 95.19 115 ASP A N 1
ATOM 918 C CA . ASP A 1 115 ? -4.649 3.874 -2.552 1.00 95.19 115 ASP A CA 1
ATOM 919 C C . ASP A 1 115 ? -3.639 2.733 -2.727 1.00 95.19 115 ASP A C 1
ATOM 921 O O . ASP A 1 115 ? -3.325 2.008 -1.777 1.00 95.19 115 ASP A O 1
ATOM 925 N N . PHE A 1 116 ? -2.982 2.650 -3.885 1.00 96.75 116 PHE A N 1
ATOM 926 C CA . PHE A 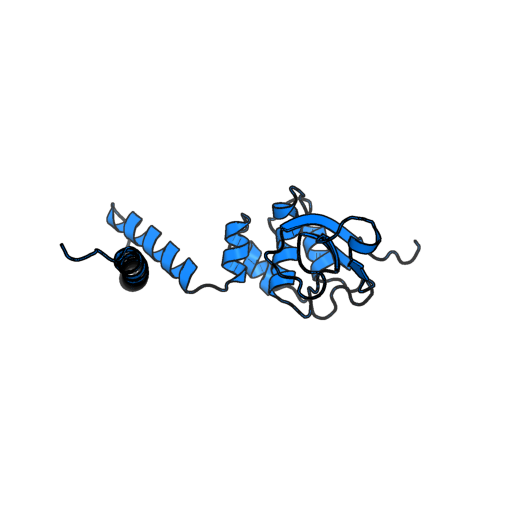1 116 ? -1.834 1.756 -4.056 1.00 96.75 116 PHE A CA 1
ATOM 927 C C . PHE A 1 116 ? -0.662 2.115 -3.136 1.00 96.75 116 PHE A C 1
ATOM 929 O O . PHE A 1 116 ? -0.018 1.218 -2.589 1.00 96.75 116 PHE A O 1
ATOM 936 N N . ALA A 1 117 ? -0.409 3.400 -2.877 1.00 97.44 117 ALA A N 1
ATOM 937 C CA . ALA A 1 117 ? 0.575 3.794 -1.871 1.00 97.44 117 ALA A CA 1
ATOM 938 C C . ALA A 1 117 ? 0.191 3.333 -0.456 1.00 97.44 117 ALA A C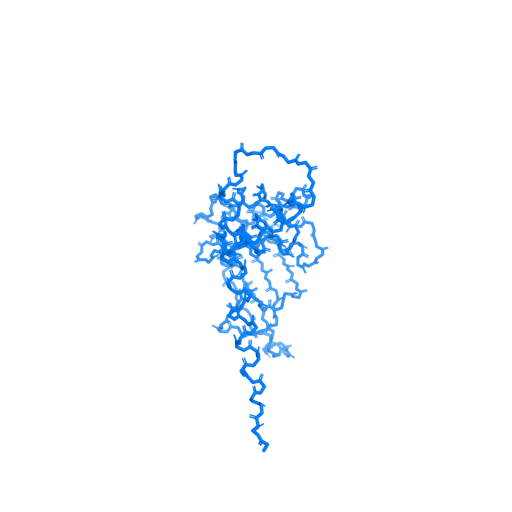 1
ATOM 940 O O . ALA A 1 117 ? 1.054 2.880 0.297 1.00 97.44 117 ALA A O 1
ATOM 941 N N . ALA A 1 118 ? -1.097 3.386 -0.101 1.00 97.25 118 ALA A N 1
ATOM 942 C CA . ALA A 1 118 ? -1.583 2.831 1.158 1.00 97.25 118 ALA A CA 1
ATOM 943 C C . ALA A 1 118 ? -1.405 1.300 1.215 1.00 97.25 118 ALA A C 1
ATOM 945 O O . ALA A 1 118 ? -1.015 0.776 2.257 1.00 97.25 118 ALA A O 1
ATOM 946 N N . LYS A 1 119 ? -1.593 0.589 0.091 1.00 96.75 119 LYS A N 1
ATOM 947 C CA . LYS A 1 119 ? -1.275 -0.848 -0.044 1.00 96.75 119 LYS A CA 1
ATOM 948 C C . LYS A 1 119 ? 0.208 -1.127 0.194 1.00 96.75 119 LYS A C 1
ATOM 950 O O . LYS A 1 119 ? 0.530 -2.017 0.974 1.00 96.75 119 LYS A O 1
ATOM 955 N N . ALA A 1 120 ? 1.105 -0.330 -0.388 1.00 97.25 120 ALA A N 1
ATOM 956 C CA . ALA A 1 120 ? 2.546 -0.441 -0.148 1.00 97.25 120 ALA A CA 1
ATOM 957 C C . ALA A 1 120 ? 2.934 -0.192 1.323 1.00 97.25 120 ALA A C 1
ATOM 959 O O . ALA A 1 120 ? 3.814 -0.865 1.852 1.00 97.25 120 ALA A O 1
ATOM 960 N N . ALA A 1 121 ? 2.257 0.725 2.015 1.00 97.69 121 ALA A N 1
ATOM 961 C CA . ALA A 1 121 ? 2.520 1.002 3.428 1.00 97.69 121 ALA A CA 1
ATOM 962 C C . ALA A 1 121 ? 2.154 -0.154 4.376 1.00 97.69 121 ALA A C 1
ATOM 964 O O . ALA A 1 121 ? 2.738 -0.270 5.457 1.00 97.69 121 ALA A O 1
ATOM 965 N N . VAL A 1 122 ? 1.219 -1.020 3.976 1.00 96.88 122 VAL A N 1
ATOM 966 C CA . VAL A 1 122 ? 0.781 -2.193 4.755 1.00 96.88 122 VAL A CA 1
ATOM 967 C C . VAL A 1 122 ? 1.211 -3.522 4.130 1.00 96.88 122 VAL A C 1
ATOM 969 O O . VAL A 1 122 ? 0.760 -4.572 4.581 1.00 96.88 122 VAL A O 1
ATOM 972 N N . LEU A 1 123 ? 2.063 -3.500 3.101 1.00 94.75 123 LEU A N 1
ATOM 973 C CA . LEU A 1 123 ? 2.316 -4.643 2.215 1.00 94.75 123 LEU A CA 1
ATOM 974 C C . LEU A 1 123 ? 2.755 -5.893 2.988 1.00 94.75 123 LEU A C 1
ATOM 976 O O . LEU A 1 123 ? 2.219 -6.979 2.775 1.00 94.75 123 LEU A O 1
ATOM 980 N N . GLY A 1 124 ? 3.617 -5.711 3.990 1.00 94.69 124 GLY A N 1
ATOM 981 C CA . GLY A 1 124 ? 4.031 -6.782 4.883 1.00 94.69 124 GLY A CA 1
ATOM 982 C C . GLY A 1 124 ? 2.880 -7.433 5.654 1.00 94.69 124 GLY A C 1
ATOM 983 O O . GLY A 1 124 ? 2.834 -8.655 5.757 1.00 94.69 124 GLY A O 1
ATOM 984 N N . LYS A 1 125 ? 1.887 -6.668 6.119 1.00 95.56 125 LYS A N 1
ATOM 985 C CA . LYS A 1 125 ? 0.722 -7.227 6.827 1.00 95.56 125 LYS A CA 1
ATOM 986 C C . LYS A 1 125 ? -0.133 -8.105 5.923 1.00 95.56 125 LYS A C 1
ATOM 988 O O . LYS A 1 125 ? -0.624 -9.134 6.374 1.00 95.56 125 LYS A O 1
ATOM 993 N N . LEU A 1 126 ? -0.253 -7.730 4.652 1.00 94.88 126 LEU A N 1
ATOM 994 C CA . LEU A 1 126 ? -1.006 -8.495 3.660 1.00 94.88 126 LEU A CA 1
ATOM 995 C C . LEU A 1 126 ? -0.329 -9.828 3.314 1.00 94.88 126 LEU A C 1
ATOM 997 O O . LEU A 1 126 ? -1.017 -10.797 3.017 1.00 94.88 126 LEU A O 1
ATOM 1001 N N . THR A 1 127 ? 1.004 -9.891 3.364 1.00 93.75 127 THR A N 1
ATOM 1002 C CA . THR A 1 127 ? 1.772 -11.071 2.929 1.00 93.75 127 THR A CA 1
ATOM 1003 C C . THR A 1 127 ? 2.497 -11.802 4.060 1.00 93.75 127 THR A C 1
ATOM 1005 O O . THR A 1 127 ? 3.368 -12.626 3.789 1.00 93.75 127 THR A O 1
ATOM 1008 N N . GLY A 1 128 ? 2.225 -11.474 5.326 1.00 92.00 128 GLY A N 1
ATOM 1009 C CA . GLY A 1 128 ? 2.928 -12.060 6.476 1.00 92.00 128 GLY A CA 1
ATOM 1010 C C . GLY A 1 128 ? 4.427 -11.717 6.553 1.00 92.00 128 GLY A C 1
ATOM 1011 O O . GLY A 1 128 ? 5.220 -12.514 7.047 1.00 92.00 128 GLY A O 1
ATOM 1012 N N . CYS A 1 129 ? 4.829 -10.550 6.051 1.00 92.06 129 CYS A N 1
ATOM 1013 C CA . CYS A 1 129 ? 6.188 -10.009 6.105 1.00 92.06 129 CYS A CA 1
ATOM 1014 C C . CYS A 1 129 ? 6.266 -8.800 7.063 1.00 92.06 129 CYS A C 1
ATOM 1016 O O . CYS A 1 129 ? 5.267 -8.152 7.358 1.00 92.06 129 CYS A O 1
ATOM 1018 N N . CYS A 1 130 ? 7.465 -8.450 7.533 1.00 91.38 130 CYS A N 1
ATOM 1019 C CA . CYS A 1 130 ? 7.685 -7.300 8.421 1.00 91.38 130 CYS A CA 1
ATOM 1020 C C . CYS A 1 130 ? 7.709 -5.936 7.698 1.00 91.38 130 CYS A C 1
ATOM 1022 O O . CYS A 1 130 ? 7.839 -4.899 8.347 1.00 91.38 130 CYS A O 1
ATOM 1024 N N . GLN A 1 131 ? 7.634 -5.917 6.361 1.00 94.00 131 GLN A N 1
ATOM 1025 C CA . GLN A 1 131 ? 7.741 -4.715 5.522 1.00 94.00 131 GLN A CA 1
ATOM 1026 C C . GLN A 1 131 ? 6.447 -3.885 5.543 1.00 94.00 131 GLN A C 1
ATOM 1028 O O . GLN A 1 131 ? 5.685 -3.855 4.581 1.00 94.00 131 GLN A O 1
ATOM 1033 N N . SER A 1 132 ? 6.177 -3.220 6.665 1.00 96.31 132 SER A N 1
ATOM 1034 C CA . SER A 1 132 ? 5.026 -2.326 6.832 1.00 96.31 132 SER A CA 1
ATOM 1035 C C . SER A 1 132 ? 5.359 -1.153 7.754 1.00 96.31 132 SER A C 1
ATOM 1037 O O . SER A 1 132 ? 6.327 -1.215 8.507 1.00 96.31 132 SER A O 1
ATOM 1039 N N . LEU A 1 133 ? 4.547 -0.095 7.732 1.00 96.81 133 LEU A N 1
ATOM 1040 C CA . LEU A 1 133 ? 4.706 1.083 8.600 1.00 96.81 133 LEU A CA 1
ATOM 1041 C C . LEU A 1 133 ? 4.254 0.862 10.057 1.00 96.81 133 LEU A C 1
ATOM 1043 O O . LEU A 1 133 ? 3.880 1.817 10.728 1.00 96.81 133 LEU A O 1
ATOM 1047 N N . SER A 1 134 ? 4.240 -0.379 10.547 1.00 92.50 134 SER A N 1
ATOM 1048 C CA . SER A 1 134 ? 3.744 -0.712 11.888 1.00 92.50 134 SER A CA 1
ATOM 1049 C C . SER A 1 134 ? 4.834 -0.725 12.972 1.00 92.50 134 SER A C 1
ATOM 1051 O O . SER A 1 134 ? 4.677 -1.413 13.979 1.00 92.50 134 SER A O 1
ATOM 1053 N N . GLY A 1 135 ? 5.982 -0.076 12.749 1.00 89.69 135 GLY A N 1
ATOM 1054 C CA . GLY A 1 135 ? 7.115 -0.064 13.687 1.00 89.69 135 GLY A CA 1
ATOM 1055 C C . GLY A 1 135 ? 7.893 -1.382 13.812 1.00 89.69 135 GLY A C 1
ATOM 1056 O O . GLY A 1 135 ? 8.728 -1.522 14.704 1.00 89.69 135 GLY A O 1
ATOM 1057 N N . GLU A 1 136 ? 7.633 -2.362 12.946 1.00 91.44 136 GLU A N 1
ATOM 1058 C CA . GLU A 1 136 ? 8.367 -3.632 12.916 1.00 91.44 136 GLU A CA 1
ATOM 1059 C C . GLU A 1 136 ? 9.742 -3.480 12.249 1.00 91.44 136 GLU A C 1
ATOM 1061 O O . GLU A 1 136 ? 10.046 -2.469 11.621 1.00 91.44 136 GLU A O 1
ATOM 1066 N N . ALA A 1 137 ? 10.581 -4.519 12.328 1.00 93.94 137 ALA A N 1
ATOM 1067 C CA . ALA A 1 137 ? 11.939 -4.501 11.775 1.00 93.94 137 ALA A CA 1
ATOM 1068 C C . ALA A 1 137 ? 12.010 -4.153 10.271 1.00 93.94 137 ALA A C 1
ATOM 1070 O O . ALA A 1 137 ? 13.039 -3.668 9.805 1.00 93.94 137 ALA A O 1
ATOM 1071 N N . GLY A 1 138 ? 10.935 -4.391 9.510 1.00 94.19 138 GLY A N 1
ATOM 1072 C CA . GLY A 1 138 ? 10.851 -4.058 8.087 1.00 94.19 138 GLY A CA 1
ATOM 1073 C C . GLY A 1 138 ? 10.313 -2.656 7.785 1.00 94.19 138 GLY A C 1
ATOM 1074 O O . GLY A 1 138 ? 10.264 -2.284 6.613 1.00 94.19 138 GLY A O 1
ATOM 1075 N N . GLU A 1 139 ? 9.949 -1.853 8.790 1.00 96.88 139 GLU A N 1
ATOM 1076 C CA . GLU A 1 139 ? 9.463 -0.481 8.592 1.00 96.88 139 GLU A CA 1
ATOM 1077 C C . GLU A 1 139 ? 10.445 0.408 7.806 1.00 96.88 139 GLU A C 1
ATOM 1079 O O . GLU A 1 139 ? 9.999 1.079 6.872 1.00 96.88 139 GLU A O 1
ATOM 1084 N N . PRO A 1 140 ? 11.769 0.395 8.068 1.00 97.06 140 PRO A N 1
ATOM 1085 C CA . PRO A 1 140 ? 12.710 1.171 7.262 1.00 97.06 140 PRO A CA 1
ATOM 1086 C C . PRO A 1 140 ? 12.676 0.803 5.773 1.00 97.06 140 PRO A C 1
ATOM 1088 O O . PRO A 1 140 ? 12.817 1.677 4.923 1.00 97.06 140 PRO A O 1
ATOM 1091 N N . CYS A 1 141 ? 12.431 -0.471 5.446 1.00 96.00 141 CYS A N 1
ATOM 1092 C CA . CYS A 1 141 ? 12.301 -0.933 4.062 1.00 96.00 141 CYS A CA 1
ATOM 1093 C C . CYS A 1 141 ? 11.007 -0.404 3.427 1.00 96.00 141 CYS A C 1
ATOM 1095 O O . CYS A 1 141 ? 11.025 0.063 2.289 1.00 96.00 141 CYS A O 1
ATOM 1097 N N . ALA A 1 142 ? 9.900 -0.424 4.182 1.00 97.31 142 ALA A N 1
ATOM 1098 C CA . ALA A 1 142 ? 8.624 0.146 3.753 1.00 97.31 142 ALA A CA 1
ATOM 1099 C C . ALA A 1 142 ? 8.758 1.650 3.459 1.00 97.31 142 ALA A C 1
ATOM 1101 O O . ALA A 1 142 ? 8.373 2.111 2.386 1.00 97.31 142 ALA A O 1
ATOM 1102 N N . ILE A 1 143 ? 9.381 2.404 4.371 1.00 98.12 143 ILE A N 1
ATOM 1103 C CA . ILE A 1 143 ? 9.644 3.838 4.190 1.00 98.12 143 ILE A CA 1
ATOM 1104 C C . ILE A 1 143 ? 10.540 4.069 2.969 1.00 98.12 143 ILE A C 1
ATOM 1106 O O . ILE A 1 143 ? 10.224 4.918 2.135 1.00 98.12 143 ILE A O 1
ATOM 1110 N N . TYR A 1 144 ? 11.632 3.314 2.829 1.00 97.38 144 TYR A N 1
ATOM 1111 C CA . TYR A 1 144 ? 12.569 3.494 1.721 1.00 97.38 144 TYR A CA 1
ATOM 1112 C C . TYR A 1 144 ? 11.909 3.237 0.365 1.00 97.38 144 TYR A C 1
ATOM 1114 O O . TYR A 1 144 ? 12.026 4.069 -0.530 1.00 97.38 144 TYR A O 1
ATOM 1122 N N . GLY A 1 145 ? 11.146 2.151 0.219 1.00 97.44 145 GLY A N 1
ATOM 1123 C CA . GLY A 1 145 ? 10.424 1.881 -1.026 1.00 97.44 145 GLY A CA 1
ATOM 1124 C C . GLY A 1 145 ? 9.278 2.862 -1.310 1.00 97.44 145 GLY A C 1
ATOM 1125 O O . GLY A 1 145 ? 8.916 3.045 -2.468 1.00 97.44 145 GLY A O 1
ATOM 1126 N N . LEU A 1 146 ? 8.722 3.520 -0.285 1.00 98.12 146 LEU A N 1
ATOM 1127 C CA . LEU A 1 146 ? 7.700 4.563 -0.446 1.00 98.12 146 LEU A CA 1
ATOM 1128 C C . LEU A 1 146 ? 8.275 5.935 -0.819 1.00 98.12 146 LEU A C 1
ATOM 1130 O O . LEU A 1 146 ? 7.512 6.781 -1.273 1.00 98.12 146 LEU A O 1
ATOM 1134 N N . THR A 1 147 ? 9.567 6.192 -0.594 1.00 98.12 147 THR A N 1
ATOM 1135 C CA . THR A 1 147 ? 10.127 7.559 -0.650 1.00 98.12 147 THR A CA 1
ATOM 1136 C C . THR A 1 147 ? 11.357 7.711 -1.541 1.00 98.12 147 THR A C 1
ATOM 1138 O O . THR A 1 147 ? 11.591 8.797 -2.066 1.00 98.12 147 THR A O 1
ATOM 1141 N N . SER A 1 148 ? 12.148 6.654 -1.736 1.00 97.19 148 SER A N 1
ATOM 1142 C CA . SER A 1 148 ? 13.406 6.718 -2.484 1.00 97.19 148 SER A CA 1
ATOM 1143 C C . SER A 1 148 ? 13.178 6.621 -3.995 1.00 97.19 148 SER A C 1
ATOM 1145 O O . SER A 1 148 ? 12.446 5.730 -4.428 1.00 97.19 148 SER A O 1
ATOM 1147 N N . PRO A 1 149 ? 13.865 7.428 -4.826 1.00 96.75 149 PRO A N 1
ATOM 1148 C CA . PRO A 1 149 ? 13.851 7.253 -6.281 1.00 96.75 149 PRO A CA 1
ATOM 1149 C C . PRO A 1 149 ? 14.460 5.927 -6.727 1.00 96.75 149 PRO A C 1
ATOM 1151 O O . PRO A 1 149 ? 14.058 5.365 -7.743 1.00 96.75 149 PRO A O 1
ATOM 1154 N N . HIS A 1 150 ? 15.371 5.369 -5.933 1.00 96.69 150 HIS A N 1
ATOM 1155 C CA . HIS A 1 150 ? 16.084 4.134 -6.245 1.00 96.69 150 HIS A CA 1
ATOM 1156 C C . HIS A 1 150 ? 15.410 2.888 -5.668 1.00 96.69 150 HIS A C 1
ATOM 1158 O O . HIS A 1 150 ? 16.057 1.848 -5.563 1.00 96.69 150 HIS A O 1
ATOM 1164 N N . SER A 1 151 ? 14.153 2.967 -5.230 1.00 97.06 151 SER A N 1
ATOM 1165 C CA . SER A 1 151 ? 13.468 1.839 -4.606 1.00 97.06 151 SER A CA 1
ATOM 1166 C C . SER A 1 151 ? 11.983 1.811 -4.920 1.00 97.06 151 SER A C 1
ATOM 1168 O O . SER A 1 151 ? 11.381 2.827 -5.242 1.00 97.06 151 SER A O 1
ATOM 1170 N N . GLY A 1 152 ? 11.395 0.624 -4.861 1.00 97.38 152 GLY A N 1
ATOM 1171 C CA . GLY A 1 152 ? 9.976 0.440 -5.099 1.00 97.38 152 GLY A CA 1
ATOM 1172 C C . GLY A 1 152 ? 9.529 -0.967 -4.750 1.00 97.38 152 GLY A C 1
ATOM 1173 O O . GLY A 1 152 ? 10.320 -1.812 -4.322 1.00 97.38 152 GLY A O 1
ATOM 1174 N N . PHE A 1 153 ? 8.243 -1.213 -4.960 1.00 97.81 153 PHE A N 1
ATOM 1175 C CA . PHE A 1 153 ? 7.618 -2.499 -4.696 1.00 97.81 153 PHE A CA 1
ATOM 1176 C C . PHE A 1 153 ? 7.004 -3.049 -5.970 1.00 97.81 153 PHE A C 1
ATOM 1178 O O . PHE A 1 153 ? 6.407 -2.305 -6.748 1.00 97.81 153 PHE A O 1
ATOM 1185 N N . TYR A 1 154 ? 7.097 -4.360 -6.132 1.00 97.94 154 TYR A N 1
ATOM 1186 C CA . TYR A 1 154 ? 6.267 -5.104 -7.061 1.00 97.94 154 TYR A CA 1
ATOM 1187 C C . TYR A 1 154 ? 5.329 -6.010 -6.285 1.00 97.94 154 TYR A C 1
ATOM 1189 O O . TYR A 1 154 ? 5.668 -6.525 -5.217 1.00 97.94 154 TYR A O 1
ATOM 1197 N N . MET A 1 155 ? 4.153 -6.213 -6.853 1.00 96.69 155 MET A N 1
ATOM 1198 C CA . MET A 1 155 ? 3.143 -7.123 -6.341 1.00 96.69 155 MET A CA 1
ATOM 1199 C C . MET A 1 155 ? 2.790 -8.150 -7.404 1.00 96.69 155 MET A C 1
ATOM 1201 O O . MET A 1 155 ? 2.765 -7.822 -8.590 1.00 96.69 155 MET A O 1
ATOM 1205 N N . ILE A 1 156 ? 2.496 -9.367 -6.958 1.00 97.31 156 ILE A N 1
ATOM 1206 C CA . ILE A 1 156 ? 1.804 -10.375 -7.752 1.00 97.31 156 ILE A CA 1
ATOM 1207 C C . ILE A 1 156 ? 0.377 -10.445 -7.232 1.00 97.31 156 ILE A C 1
ATOM 1209 O O . ILE A 1 156 ? 0.161 -10.750 -6.055 1.00 97.31 156 ILE A O 1
ATOM 1213 N N . CYS A 1 157 ? -0.578 -10.176 -8.110 1.00 97.69 157 CYS A N 1
ATOM 1214 C CA . CYS A 1 157 ? -1.993 -10.162 -7.780 1.00 97.69 157 CYS A CA 1
ATOM 1215 C C . CYS A 1 157 ? -2.775 -11.127 -8.665 1.00 97.69 157 CYS A C 1
ATOM 1217 O O . CYS A 1 157 ? -2.371 -11.427 -9.791 1.00 97.69 157 CYS A O 1
ATOM 1219 N N . LYS A 1 158 ? -3.926 -11.568 -8.163 1.00 97.56 158 LYS A N 1
ATOM 1220 C CA . LYS A 1 158 ? -4.976 -12.184 -8.972 1.00 97.56 158 LYS A CA 1
ATOM 1221 C C . LYS A 1 158 ? -6.014 -11.120 -9.326 1.00 97.56 158 LYS A C 1
ATOM 1223 O O . LYS A 1 158 ? -6.613 -10.536 -8.426 1.00 97.56 158 LYS A O 1
ATOM 1228 N N . GLY A 1 159 ? -6.224 -10.877 -10.615 1.00 96.06 159 GLY A N 1
ATOM 1229 C CA . GLY A 1 159 ? -7.084 -9.799 -11.096 1.00 96.06 159 GLY A CA 1
ATOM 1230 C C . GLY A 1 159 ? -6.921 -9.522 -12.588 1.00 96.06 159 GLY A C 1
ATOM 1231 O O . GLY A 1 159 ? -6.392 -10.348 -13.335 1.00 96.06 159 GLY A O 1
ATOM 1232 N N . ASP A 1 160 ? -7.401 -8.354 -13.006 1.00 95.06 160 ASP A N 1
ATOM 1233 C CA . ASP A 1 160 ? -7.300 -7.861 -14.380 1.00 95.06 160 ASP A CA 1
ATOM 1234 C C . ASP A 1 160 ? -6.061 -6.964 -14.521 1.00 95.06 160 ASP A C 1
ATOM 1236 O O . ASP A 1 160 ? -5.970 -5.915 -13.883 1.00 95.06 160 ASP A O 1
ATOM 1240 N N . VAL A 1 161 ? -5.105 -7.379 -15.357 1.00 95.50 161 VAL A N 1
ATOM 1241 C CA . VAL A 1 161 ? -3.847 -6.649 -15.585 1.00 95.50 161 VAL A CA 1
ATOM 1242 C C . VAL A 1 161 ? -4.072 -5.265 -16.201 1.00 95.50 161 VAL A C 1
ATOM 1244 O O . VAL A 1 161 ? -3.308 -4.340 -15.911 1.00 95.50 161 VAL A O 1
ATOM 1247 N N . ASP A 1 162 ? -5.130 -5.111 -17.002 1.00 94.75 162 ASP A N 1
ATOM 1248 C CA . ASP A 1 162 ? -5.464 -3.860 -17.685 1.00 94.75 162 ASP A CA 1
ATOM 1249 C C . ASP A 1 162 ? -6.183 -2.877 -16.747 1.00 94.75 162 ASP A C 1
ATOM 1251 O O . ASP A 1 162 ? -6.106 -1.660 -16.927 1.00 94.75 162 ASP A O 1
ATOM 1255 N N . HIS A 1 163 ? -6.833 -3.395 -15.699 1.00 95.12 163 HIS A N 1
ATOM 1256 C CA . HIS A 1 163 ? -7.577 -2.614 -14.709 1.00 95.12 163 HIS A CA 1
ATOM 1257 C C . HIS A 1 163 ? -7.219 -3.031 -13.274 1.00 95.12 163 HIS A C 1
ATOM 1259 O O . HIS A 1 163 ? -8.098 -3.500 -12.540 1.00 95.12 163 HIS A O 1
ATOM 1265 N N . PRO A 1 164 ? -5.953 -2.850 -12.851 1.00 94.12 164 PRO A N 1
ATOM 1266 C CA . PRO A 1 164 ? -5.497 -3.279 -11.538 1.00 94.12 164 PRO A CA 1
ATOM 1267 C C . PRO A 1 164 ? -6.187 -2.472 -10.439 1.00 94.12 164 PRO A C 1
ATOM 1269 O O . PRO A 1 164 ? -6.302 -1.246 -10.527 1.00 94.12 164 PRO A O 1
ATOM 1272 N N . LYS A 1 165 ? -6.595 -3.151 -9.370 1.00 93.94 165 LYS A N 1
ATOM 1273 C CA . LYS A 1 165 ? -7.293 -2.545 -8.230 1.00 93.94 165 LYS A CA 1
ATOM 1274 C C . LYS A 1 165 ? -6.528 -2.743 -6.931 1.00 93.94 165 LYS A C 1
ATOM 1276 O O . LYS A 1 165 ? -5.751 -3.689 -6.772 1.00 93.94 165 LYS A O 1
ATOM 1281 N N . GLN A 1 166 ? -6.760 -1.857 -5.965 1.00 92.00 166 GLN A N 1
ATOM 1282 C CA . GLN A 1 166 ? -6.168 -1.997 -4.635 1.00 92.00 166 GLN A CA 1
ATOM 1283 C C . GLN A 1 166 ? -6.636 -3.305 -3.969 1.00 92.00 166 GLN A C 1
ATOM 1285 O O . GLN A 1 166 ? -5.859 -3.962 -3.271 1.00 92.00 166 GLN A O 1
ATOM 1290 N N . GLU A 1 167 ? -7.877 -3.706 -4.233 1.00 92.62 167 GLU A N 1
ATOM 1291 C CA . GLU A 1 167 ? -8.557 -4.868 -3.663 1.00 92.62 167 GLU A CA 1
ATOM 1292 C C . GLU A 1 167 ? -8.168 -6.198 -4.311 1.00 92.62 167 GLU A C 1
ATOM 1294 O O . GLU A 1 167 ? -8.525 -7.244 -3.769 1.00 92.62 167 GLU A O 1
ATOM 1299 N N . ASP A 1 168 ? -7.443 -6.178 -5.436 1.00 95.31 168 ASP A N 1
ATOM 1300 C CA . ASP A 1 168 ? -6.986 -7.409 -6.078 1.00 95.31 168 ASP A CA 1
ATOM 1301 C C . ASP A 1 168 ? -6.159 -8.238 -5.087 1.00 95.31 168 ASP A C 1
ATOM 1303 O O . ASP A 1 168 ? -5.302 -7.711 -4.354 1.00 95.31 168 ASP A O 1
ATOM 1307 N N . GLU A 1 169 ? -6.450 -9.542 -5.056 1.00 95.25 169 GLU A N 1
ATOM 1308 C CA . GLU A 1 169 ? -5.885 -10.490 -4.099 1.00 95.25 169 GLU A CA 1
ATOM 1309 C C . GLU A 1 169 ? -4.364 -10.509 -4.252 1.00 95.25 169 GLU A C 1
ATOM 1311 O O . GLU A 1 169 ? -3.838 -10.922 -5.287 1.00 95.25 169 GLU A O 1
ATOM 1316 N N . LEU A 1 170 ? -3.661 -10.045 -3.218 1.00 96.00 170 LEU A N 1
ATOM 1317 C CA . LEU A 1 170 ? -2.206 -10.006 -3.186 1.00 96.00 170 LEU A CA 1
ATOM 1318 C C . LEU A 1 170 ? -1.668 -11.381 -2.795 1.00 96.00 170 LEU A C 1
ATOM 1320 O O . LEU A 1 170 ? -1.935 -11.865 -1.699 1.00 96.00 170 LEU A O 1
ATOM 1324 N N . LEU A 1 171 ? -0.871 -11.981 -3.670 1.00 95.44 171 LEU A N 1
ATOM 1325 C CA . LEU A 1 171 ? -0.304 -13.315 -3.456 1.00 95.44 171 LEU A CA 1
ATOM 1326 C C . LEU A 1 171 ? 1.135 -13.245 -2.971 1.00 95.44 171 LEU A C 1
ATOM 1328 O O . LEU A 1 171 ? 1.569 -14.048 -2.150 1.00 95.44 171 LEU A O 1
ATOM 1332 N N . ALA A 1 172 ? 1.884 -12.288 -3.510 1.00 95.06 172 ALA A N 1
ATOM 1333 C CA . ALA A 1 172 ? 3.270 -12.069 -3.155 1.00 95.06 172 ALA A CA 1
ATOM 1334 C C . ALA A 1 172 ? 3.645 -10.604 -3.356 1.00 95.06 172 ALA A C 1
ATOM 1336 O O . ALA A 1 172 ? 3.071 -9.892 -4.183 1.00 95.06 172 ALA A O 1
ATOM 1337 N N . GLN A 1 173 ? 4.662 -10.185 -2.619 1.00 94.81 173 GLN A N 1
ATOM 1338 C CA . GLN A 1 173 ? 5.307 -8.892 -2.773 1.00 94.81 173 GLN A CA 1
ATOM 1339 C C . GLN A 1 173 ? 6.803 -9.083 -3.003 1.00 94.81 173 GLN A C 1
ATOM 1341 O O . GLN A 1 173 ? 7.390 -10.083 -2.584 1.00 94.81 173 GLN A O 1
ATOM 1346 N N . THR A 1 174 ? 7.439 -8.081 -3.591 1.00 94.94 174 THR A N 1
ATOM 1347 C CA . THR A 1 174 ? 8.885 -7.922 -3.508 1.00 94.94 174 THR A CA 1
ATOM 1348 C C . THR A 1 174 ? 9.235 -6.452 -3.377 1.00 94.94 174 THR A C 1
ATOM 1350 O O . THR A 1 174 ? 8.701 -5.595 -4.082 1.00 94.94 174 THR A O 1
ATOM 1353 N N . TRP A 1 175 ? 10.160 -6.169 -2.471 1.00 95.75 175 TRP A N 1
ATOM 1354 C CA . TRP A 1 175 ? 10.820 -4.881 -2.364 1.00 95.75 175 TRP A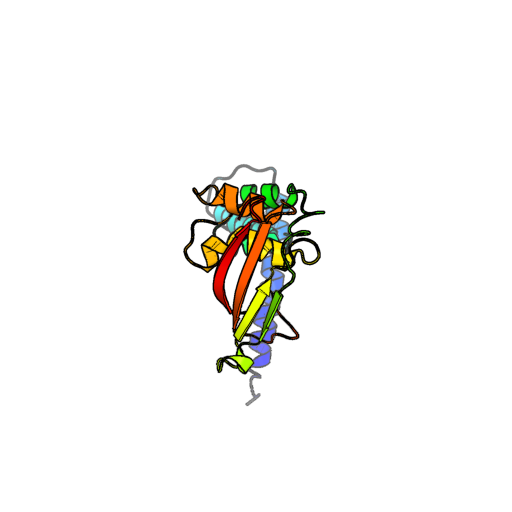 CA 1
ATOM 1355 C C . TRP A 1 175 ? 12.111 -4.932 -3.173 1.00 95.75 175 TRP A C 1
ATOM 1357 O O . TRP A 1 175 ? 12.872 -5.894 -3.069 1.00 95.75 175 TRP A O 1
ATOM 1367 N N . VAL A 1 176 ? 12.346 -3.914 -3.994 1.00 95.44 176 VAL A N 1
ATOM 1368 C CA . VAL A 1 176 ? 13.562 -3.800 -4.795 1.00 95.44 176 VAL A CA 1
ATOM 1369 C C . VAL A 1 176 ? 14.241 -2.465 -4.544 1.00 95.44 176 VAL A C 1
ATOM 1371 O O . VAL A 1 176 ? 13.600 -1.448 -4.259 1.00 95.44 176 VAL A O 1
ATOM 1374 N N . TRP A 1 177 ? 15.557 -2.460 -4.692 1.00 94.44 177 TRP A N 1
ATOM 1375 C CA . TRP A 1 177 ? 16.355 -1.248 -4.714 1.00 94.44 177 TRP A CA 1
ATOM 1376 C C . TRP A 1 177 ? 17.439 -1.370 -5.775 1.00 94.44 177 TRP A C 1
ATOM 1378 O O . TRP A 1 177 ? 17.933 -2.459 -6.074 1.00 94.44 177 TRP A O 1
ATOM 1388 N N . ARG A 1 178 ? 17.804 -0.237 -6.360 1.00 91.31 178 ARG A N 1
ATOM 1389 C CA . ARG A 1 178 ? 18.876 -0.154 -7.341 1.00 91.31 178 ARG A CA 1
ATOM 1390 C C . ARG A 1 178 ? 20.202 0.067 -6.617 1.00 91.31 178 ARG A C 1
ATOM 1392 O O . ARG A 1 178 ? 20.404 1.098 -5.981 1.00 91.31 178 ARG A O 1
ATOM 1399 N N . SER A 1 179 ? 21.107 -0.901 -6.730 1.00 83.88 179 SER A N 1
ATOM 1400 C CA . SER A 1 179 ? 22.519 -0.730 -6.372 1.00 83.88 179 SER A CA 1
ATOM 1401 C C . SER A 1 179 ? 23.230 0.089 -7.453 1.00 83.88 179 SER A C 1
ATOM 1403 O O . SER A 1 179 ? 22.914 -0.032 -8.638 1.00 83.88 179 SER A O 1
ATOM 1405 N N . GLN A 1 180 ? 24.211 0.904 -7.064 1.00 76.62 180 GLN A N 1
ATOM 1406 C CA . GLN A 1 180 ? 25.075 1.599 -8.026 1.00 76.62 180 GLN A CA 1
ATOM 1407 C C . GLN A 1 180 ? 26.120 0.663 -8.657 1.00 76.62 180 GLN A C 1
ATOM 1409 O O . GLN A 1 180 ? 26.707 1.012 -9.677 1.00 76.62 180 GLN A O 1
ATOM 1414 N N . THR A 1 181 ? 26.349 -0.515 -8.070 1.00 79.00 181 THR A N 1
ATOM 1415 C CA . THR A 1 181 ? 27.452 -1.419 -8.437 1.00 79.00 181 THR A CA 1
ATOM 1416 C C . THR A 1 181 ? 27.005 -2.806 -8.896 1.00 79.00 181 THR A C 1
ATOM 1418 O O . THR A 1 181 ? 27.861 -3.626 -9.217 1.00 79.00 181 THR A O 1
ATOM 1421 N N . GLY A 1 182 ? 25.695 -3.071 -8.938 1.00 55.22 182 GLY A N 1
ATOM 1422 C CA . GLY A 1 182 ? 25.164 -4.441 -8.996 1.00 55.22 182 GLY A CA 1
ATOM 1423 C C . GLY A 1 182 ? 25.375 -5.164 -7.676 1.00 55.22 182 GLY A C 1
ATOM 1424 O O . GLY A 1 182 ? 25.598 -6.388 -7.725 1.00 55.22 182 GLY A O 1
#

Sequence (182 aa):
MEKHDPNYEKERFEALKTEVAALKIKIADVYAGAGLTNKMEMLILLSLREKIIQTTDPRFKYFLANGLTRQDYDKFIGLNRTHAGEEIPDITIDGKDMGYPGYYLKKIPVVTDADFAAKAAVLGKLTGCCQSLSGEAGEPCAIYGLTSPHSGFYMICKGDVDHPKQEDELLAQTWVWRSQTG

pLDDT: mean 86.61, std 13.64, range [42.69, 98.12]